Protein AF-A0AAT9GA03-F1 (afdb_monomer_lite)

Foldseek 3Di:
DPPPVVVVVVVVLVVVLCVCPPPNVVVVLVVLVVPDLDPVSLVVNLVSLLSVLVSCLVVVVLVVSVVSLVVNVVSVVPDDALVSLLSSLQSQLSSCVSVVNNVSSVVSNVVSVVSVVVD

pLDDT: mean 70.02, std 17.63, range [33.94, 97.44]

Radius of gyration: 15.15 Å; chains: 1; bounding box: 44×31×30 Å

Organism: NCBI:txid3113639

InterPro domains:
  IPR011990 Tetratricopeptide-like helical domain superfamily [G3DSA:1.25.40.10] (15-119)
  IPR011990 Tetratricopeptide-like helical domain superfamily [SSF48452] (40-115)

Structure (mmCIF, N/CA/C/O backbone):
data_AF-A0AAT9GA03-F1
#
_entry.id   AF-A0AAT9GA03-F1
#
loop_
_atom_site.group_PDB
_atom_site.id
_atom_site.type_symbol
_atom_site.label_atom_id
_atom_site.label_alt_id
_atom_site.label_comp_id
_atom_site.label_asym_id
_atom_site.label_entity_id
_atom_site.la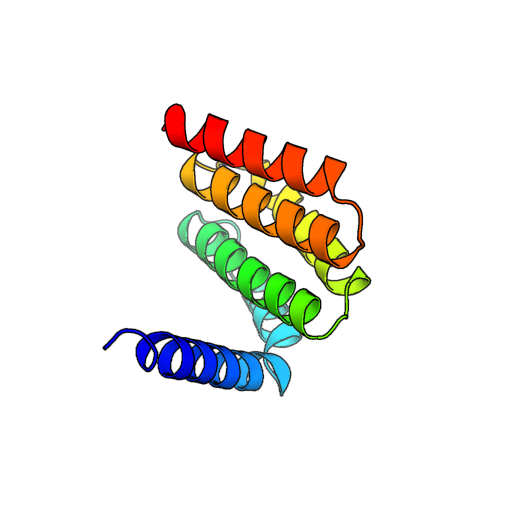bel_seq_id
_atom_site.pdbx_PDB_ins_code
_atom_site.Cartn_x
_atom_site.Cartn_y
_atom_site.Cartn_z
_atom_site.occupancy
_atom_site.B_iso_or_equiv
_atom_site.auth_seq_id
_atom_site.auth_comp_id
_atom_site.auth_asym_id
_atom_site.auth_atom_id
_atom_site.pdbx_PDB_model_num
ATOM 1 N N . MET A 1 1 ? -24.932 -19.525 -6.136 1.00 38.97 1 MET A N 1
ATOM 2 C CA . MET A 1 1 ? -23.659 -20.230 -6.418 1.00 38.97 1 MET A CA 1
ATOM 3 C C . MET A 1 1 ? -22.427 -19.298 -6.381 1.00 38.97 1 MET A C 1
ATOM 5 O O . MET A 1 1 ? -21.474 -19.545 -7.096 1.00 38.97 1 MET A O 1
ATOM 9 N N . TYR A 1 2 ? -22.371 -18.272 -5.511 1.00 35.75 2 TYR A N 1
ATOM 10 C CA . TYR A 1 2 ? -21.268 -17.278 -5.509 1.00 35.75 2 TYR A CA 1
ATOM 11 C C . TYR A 1 2 ? -20.325 -17.330 -4.290 1.00 35.75 2 TYR A C 1
ATOM 13 O O . TYR A 1 2 ? -19.409 -16.526 -4.195 1.00 35.75 2 TYR A O 1
ATOM 21 N N . LYS A 1 3 ? -20.505 -18.268 -3.350 1.00 34.31 3 LYS A N 1
ATOM 22 C CA . LYS A 1 3 ? -19.710 -18.294 -2.105 1.00 34.31 3 LYS A CA 1
ATOM 23 C C . LYS A 1 3 ? -18.352 -19.007 -2.209 1.00 34.31 3 LYS A C 1
ATOM 25 O O . LYS A 1 3 ? -17.526 -18.813 -1.330 1.00 34.31 3 LYS A O 1
ATOM 30 N N . ASN A 1 4 ? -18.104 -19.798 -3.258 1.00 34.22 4 ASN A N 1
ATOM 31 C CA . ASN A 1 4 ? -16.914 -20.665 -3.318 1.00 34.22 4 ASN A CA 1
ATOM 32 C C . ASN A 1 4 ? -15.683 -20.019 -3.982 1.00 34.22 4 ASN A C 1
ATOM 34 O O . ASN A 1 4 ? -14.563 -20.439 -3.717 1.00 34.22 4 ASN A O 1
ATOM 38 N N . ASN A 1 5 ? -15.865 -18.975 -4.800 1.00 33.94 5 ASN A N 1
ATOM 39 C CA . ASN A 1 5 ? -14.746 -18.327 -5.499 1.00 33.94 5 ASN A CA 1
ATOM 40 C C . ASN A 1 5 ? -13.930 -17.401 -4.584 1.00 33.94 5 ASN A C 1
ATOM 42 O O . ASN A 1 5 ? -12.724 -17.284 -4.779 1.00 33.94 5 ASN A O 1
ATOM 46 N N . ASN A 1 6 ? -14.552 -16.812 -3.553 1.00 40.25 6 ASN A N 1
ATOM 47 C CA . ASN A 1 6 ? -13.826 -16.021 -2.554 1.00 40.25 6 ASN A CA 1
ATOM 48 C C . ASN A 1 6 ? -12.872 -16.887 -1.727 1.00 40.25 6 ASN A C 1
ATOM 50 O O . ASN A 1 6 ? -11.742 -16.481 -1.509 1.00 40.25 6 ASN A O 1
ATOM 54 N N . LEU A 1 7 ? -13.274 -18.102 -1.339 1.00 37.28 7 LEU A N 1
ATOM 55 C CA . LEU A 1 7 ? -12.428 -18.979 -0.521 1.00 37.28 7 LEU A CA 1
ATOM 56 C C . LEU A 1 7 ? -11.208 -19.523 -1.274 1.00 37.28 7 LEU A C 1
ATOM 58 O O . LEU A 1 7 ? -10.169 -19.770 -0.666 1.00 37.28 7 LEU A O 1
ATOM 62 N N . ILE A 1 8 ? -11.336 -19.750 -2.584 1.00 40.59 8 ILE A N 1
ATOM 63 C CA . ILE A 1 8 ? -10.230 -20.218 -3.431 1.00 40.59 8 ILE A CA 1
ATOM 64 C C . ILE A 1 8 ? -9.239 -19.074 -3.664 1.00 40.59 8 ILE A C 1
ATOM 66 O O . ILE A 1 8 ? -8.032 -19.284 -3.580 1.00 40.59 8 ILE A O 1
ATOM 70 N N . PHE A 1 9 ? -9.745 -17.861 -3.894 1.00 38.88 9 PHE A N 1
ATOM 71 C CA . PHE A 1 9 ? -8.921 -16.667 -4.056 1.00 38.88 9 PHE A CA 1
ATOM 72 C C . PHE A 1 9 ? -8.216 -16.279 -2.749 1.00 38.88 9 PHE A C 1
ATOM 74 O O . PHE A 1 9 ? -7.013 -16.042 -2.753 1.00 38.88 9 PHE A O 1
ATOM 81 N N . GLU A 1 10 ? -8.919 -16.321 -1.614 1.00 37.72 10 GLU A N 1
ATOM 82 C CA . GLU A 1 10 ? -8.339 -16.098 -0.285 1.00 37.72 10 GLU A CA 1
ATOM 83 C C . GLU A 1 10 ? -7.302 -17.170 0.080 1.00 37.72 10 GLU A C 1
ATOM 85 O O . GLU A 1 10 ? -6.242 -16.823 0.585 1.00 37.72 10 GLU A O 1
ATOM 90 N N . ASN A 1 11 ? -7.526 -18.451 -0.245 1.00 39.28 11 ASN A N 1
ATOM 91 C CA . ASN A 1 11 ? -6.521 -19.503 -0.027 1.00 39.28 11 ASN A CA 1
ATOM 92 C C . ASN A 1 11 ? -5.299 -19.365 -0.938 1.00 39.28 11 ASN A C 1
ATOM 94 O O . ASN A 1 11 ? -4.182 -19.661 -0.514 1.00 39.28 11 ASN A O 1
ATOM 98 N N . TYR A 1 12 ? -5.488 -18.949 -2.190 1.00 42.22 12 TYR A N 1
ATOM 99 C CA . TYR A 1 12 ? -4.378 -18.707 -3.108 1.00 42.22 12 TYR A CA 1
ATOM 100 C C . TYR A 1 12 ? -3.530 -17.528 -2.624 1.00 42.22 12 TYR A C 1
ATOM 102 O O . TYR A 1 12 ? -2.309 -17.640 -2.536 1.00 42.22 12 TYR A O 1
ATOM 110 N N . ILE A 1 13 ? -4.189 -16.441 -2.211 1.00 45.00 13 ILE A N 1
ATOM 111 C CA . ILE A 1 13 ? -3.541 -15.274 -1.615 1.00 45.00 13 ILE A CA 1
ATOM 112 C C . ILE A 1 13 ? -2.848 -15.649 -0.307 1.00 45.00 13 ILE A C 1
ATOM 114 O O . ILE A 1 13 ? -1.685 -15.309 -0.165 1.00 45.00 13 ILE A O 1
ATOM 118 N N . SER A 1 14 ? -3.479 -16.392 0.609 1.00 44.12 14 SER A N 1
ATOM 119 C CA . SER A 1 14 ? -2.853 -16.829 1.868 1.00 44.12 14 SER A CA 1
ATOM 120 C C . SER A 1 14 ? -1.650 -17.752 1.660 1.00 44.12 14 SER A C 1
ATOM 122 O O . SER A 1 14 ? -0.665 -17.624 2.381 1.00 44.12 14 SER A O 1
ATOM 124 N N . ASN A 1 15 ? -1.682 -18.658 0.677 1.00 44.78 15 ASN A N 1
ATOM 125 C CA . ASN A 1 15 ? -0.538 -19.524 0.368 1.00 44.78 15 ASN A CA 1
ATOM 126 C C . ASN A 1 15 ? 0.613 -18.756 -0.297 1.00 44.78 15 ASN A C 1
ATOM 128 O O . ASN A 1 15 ? 1.773 -18.990 0.037 1.00 44.78 15 ASN A O 1
ATOM 132 N N . TYR A 1 16 ? 0.302 -17.810 -1.188 1.00 48.75 16 TYR A N 1
ATOM 133 C CA . TYR A 1 16 ? 1.290 -16.895 -1.763 1.00 48.75 16 TYR A CA 1
ATOM 134 C C . TYR A 1 16 ? 1.881 -15.960 -0.690 1.00 48.75 16 TYR A C 1
ATOM 136 O O . TYR A 1 16 ? 3.094 -15.778 -0.631 1.00 48.75 16 TYR A O 1
ATOM 144 N N . LEU A 1 17 ? 1.046 -15.466 0.234 1.00 46.09 17 LEU A N 1
ATOM 145 C CA . LEU A 1 17 ? 1.443 -14.709 1.426 1.00 46.09 17 LEU A CA 1
ATOM 146 C C . LEU A 1 17 ? 2.427 -15.497 2.285 1.00 46.09 17 LEU A C 1
ATOM 148 O O . LEU A 1 17 ? 3.469 -14.972 2.641 1.00 46.09 17 LEU A O 1
ATOM 152 N N . ASN A 1 18 ? 2.115 -16.754 2.609 1.00 47.91 18 ASN A N 1
ATOM 153 C CA . ASN A 1 18 ? 2.968 -17.590 3.456 1.00 47.91 18 ASN A CA 1
ATOM 154 C C . ASN A 1 18 ? 4.336 -17.862 2.809 1.00 47.91 18 ASN A C 1
ATOM 156 O O . ASN A 1 18 ? 5.343 -17.925 3.509 1.00 47.91 18 ASN A O 1
ATOM 160 N N . PHE A 1 19 ? 4.391 -17.970 1.477 1.00 49.34 19 PHE A N 1
ATOM 161 C CA . PHE A 1 19 ? 5.645 -18.095 0.732 1.00 49.34 19 PHE A CA 1
ATOM 162 C C . PHE A 1 19 ? 6.494 -16.811 0.790 1.00 49.34 19 PHE A C 1
ATOM 164 O O . PHE A 1 19 ? 7.711 -16.882 0.972 1.00 49.34 19 PHE A O 1
ATOM 171 N N . CYS A 1 20 ? 5.864 -15.636 0.695 1.00 48.47 20 CYS A N 1
ATOM 172 C CA . CYS A 1 20 ? 6.534 -14.343 0.857 1.00 48.47 20 CYS A CA 1
ATOM 173 C C . CYS A 1 20 ? 6.983 -14.090 2.315 1.00 48.47 20 CYS A C 1
ATOM 175 O O . CYS A 1 20 ? 8.118 -13.668 2.544 1.00 48.47 20 CYS A O 1
ATOM 177 N N . LEU A 1 21 ? 6.154 -14.464 3.295 1.00 51.41 21 LEU A N 1
ATOM 178 C CA . LEU A 1 21 ? 6.344 -14.197 4.725 1.00 51.41 21 LEU A CA 1
ATOM 179 C C . LEU A 1 21 ? 7.423 -15.050 5.413 1.00 51.41 21 LEU A C 1
ATOM 181 O O . LEU A 1 21 ? 8.037 -14.574 6.364 1.00 51.41 21 LEU A O 1
ATOM 185 N N . ASP A 1 22 ? 7.670 -16.291 4.977 1.00 48.66 22 ASP A N 1
ATOM 186 C CA . ASP A 1 22 ? 8.559 -17.203 5.724 1.00 48.66 22 ASP A CA 1
ATOM 187 C C . ASP A 1 22 ? 10.058 -16.949 5.447 1.00 48.66 22 ASP A C 1
ATOM 189 O O . ASP A 1 22 ? 10.897 -17.100 6.336 1.00 48.66 22 ASP A O 1
ATOM 193 N N . LYS A 1 23 ? 10.425 -16.516 4.225 1.00 46.22 23 LYS A N 1
ATOM 194 C CA . LYS A 1 23 ? 11.823 -16.196 3.828 1.00 46.22 23 LYS A CA 1
ATOM 195 C C . LYS A 1 23 ? 11.967 -15.125 2.730 1.00 46.22 23 LYS A C 1
ATOM 197 O O . LYS A 1 23 ? 13.093 -14.806 2.343 1.00 46.22 23 LYS A O 1
ATOM 202 N N . GLY A 1 24 ? 10.858 -14.610 2.192 1.00 52.53 24 GLY A N 1
ATOM 203 C CA . GLY A 1 24 ? 10.803 -13.924 0.902 1.00 52.53 24 GLY A CA 1
ATOM 204 C C . GLY A 1 24 ? 10.892 -12.404 0.971 1.00 52.53 24 GLY A C 1
ATOM 205 O O . GLY A 1 24 ? 11.660 -11.844 0.214 1.00 52.53 24 GLY A O 1
ATOM 206 N N . ASP A 1 25 ? 10.189 -11.715 1.867 1.00 57.25 25 ASP A N 1
ATOM 207 C CA . ASP A 1 25 ? 10.002 -10.251 1.767 1.00 57.25 25 ASP A CA 1
ATOM 208 C C . ASP A 1 25 ? 11.314 -9.453 1.708 1.00 57.25 25 ASP A C 1
ATOM 210 O O . ASP A 1 25 ? 11.542 -8.657 0.794 1.00 57.25 25 ASP A O 1
ATOM 214 N N . HIS A 1 26 ? 12.234 -9.727 2.634 1.00 54.69 26 HIS A N 1
ATOM 215 C CA . HIS A 1 26 ? 13.527 -9.047 2.678 1.00 54.69 26 HIS A CA 1
ATOM 216 C C . HIS A 1 26 ? 14.460 -9.465 1.536 1.00 54.69 26 HIS A C 1
ATOM 218 O O . HIS A 1 26 ? 15.230 -8.638 1.053 1.00 54.69 26 HIS A O 1
ATOM 224 N N . LEU A 1 27 ? 14.419 -10.733 1.113 1.00 53.56 27 LEU A N 1
ATOM 225 C CA . LEU A 1 27 ? 15.257 -11.241 0.026 1.00 53.56 27 LEU A CA 1
ATOM 226 C C . LEU A 1 27 ? 14.734 -10.760 -1.331 1.00 53.56 27 LEU A C 1
ATOM 228 O O . LEU A 1 27 ? 15.522 -10.326 -2.157 1.00 53.56 27 LEU A O 1
ATOM 232 N N . THR A 1 28 ? 13.418 -10.766 -1.526 1.00 57.56 28 THR A N 1
ATOM 233 C CA . THR A 1 28 ? 12.706 -10.265 -2.701 1.00 57.56 28 THR A CA 1
ATOM 234 C C . THR A 1 28 ? 12.973 -8.778 -2.876 1.00 57.56 28 THR A C 1
ATOM 236 O O . THR A 1 28 ? 13.419 -8.390 -3.947 1.00 57.56 28 THR A O 1
ATOM 239 N N . LEU A 1 29 ? 12.816 -7.945 -1.838 1.00 63.16 29 LEU A N 1
ATOM 240 C CA . LEU A 1 29 ? 13.144 -6.513 -1.932 1.00 63.16 29 LEU A CA 1
ATOM 241 C C . LEU A 1 29 ? 14.632 -6.283 -2.239 1.00 63.16 29 LEU A C 1
ATOM 243 O O . LEU A 1 29 ? 14.967 -5.484 -3.108 1.00 63.16 29 LEU A O 1
ATOM 247 N N . LYS A 1 30 ? 15.526 -7.047 -1.603 1.00 63.53 30 LYS A N 1
ATOM 248 C CA . LYS A 1 30 ? 16.975 -6.940 -1.815 1.00 63.53 30 LYS A CA 1
ATOM 249 C C . LYS A 1 30 ? 17.416 -7.425 -3.201 1.00 63.53 30 LYS A C 1
ATOM 251 O O . LYS A 1 30 ? 18.339 -6.859 -3.767 1.00 63.53 30 LYS A O 1
ATOM 256 N N . VAL A 1 31 ? 16.755 -8.440 -3.762 1.00 57.06 31 VAL A N 1
ATOM 257 C CA . VAL A 1 31 ? 16.950 -8.890 -5.150 1.00 57.06 31 VAL A CA 1
ATOM 258 C C . VAL A 1 31 ? 16.405 -7.841 -6.118 1.00 57.06 31 VAL A C 1
ATOM 260 O O . VAL A 1 31 ? 17.082 -7.502 -7.083 1.00 57.06 31 VAL A O 1
ATOM 263 N N . LEU A 1 3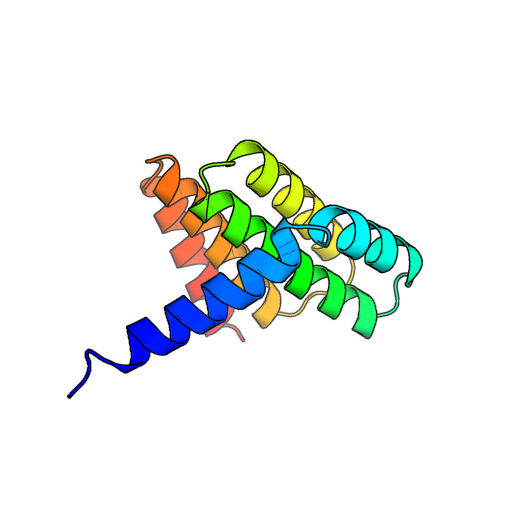2 ? 15.239 -7.256 -5.840 1.00 58.22 32 LEU A N 1
ATOM 264 C CA . LEU A 1 32 ? 14.676 -6.169 -6.645 1.00 58.22 32 LEU A CA 1
ATOM 265 C C . LEU A 1 32 ? 15.583 -4.928 -6.663 1.00 58.22 32 LEU A C 1
ATOM 267 O O . LEU A 1 32 ? 15.693 -4.282 -7.698 1.00 58.22 32 LEU A O 1
ATOM 271 N N . ASP A 1 33 ? 16.284 -4.626 -5.567 1.00 64.94 33 ASP A N 1
ATOM 272 C CA . ASP A 1 33 ? 17.300 -3.563 -5.523 1.00 64.94 33 ASP A CA 1
ATOM 273 C C . ASP A 1 33 ? 18.550 -3.881 -6.364 1.00 64.94 33 ASP A C 1
ATOM 275 O O . ASP A 1 33 ? 19.265 -2.966 -6.766 1.00 64.94 33 ASP A O 1
ATOM 279 N N . THR A 1 34 ? 18.820 -5.158 -6.664 1.00 61.91 34 THR A N 1
ATOM 280 C CA . THR A 1 34 ? 19.965 -5.567 -7.501 1.00 61.91 34 THR A CA 1
ATOM 281 C C . THR A 1 34 ? 19.664 -5.626 -8.999 1.00 61.91 34 THR A C 1
ATOM 283 O O . THR A 1 34 ? 20.600 -5.730 -9.788 1.00 61.91 34 THR A O 1
ATOM 286 N N . LEU A 1 35 ? 18.389 -5.564 -9.404 1.00 54.31 35 LEU A N 1
ATOM 287 C CA . LEU A 1 35 ? 17.963 -5.751 -10.800 1.00 54.31 35 LEU A CA 1
ATOM 288 C C . LEU A 1 35 ? 18.081 -4.485 -11.675 1.00 54.31 35 LEU A C 1
ATOM 290 O O . LEU A 1 35 ? 17.858 -4.562 -12.878 1.00 54.31 35 LEU A O 1
ATOM 294 N N . GLY A 1 36 ? 18.514 -3.353 -11.111 1.00 56.94 36 GLY A N 1
ATOM 295 C CA . GLY A 1 36 ? 18.690 -2.094 -11.845 1.00 56.94 36 GLY A CA 1
ATOM 296 C C . GLY A 1 36 ? 17.376 -1.348 -12.112 1.00 56.94 36 GLY A C 1
ATOM 297 O O . GLY A 1 36 ? 16.317 -1.737 -11.624 1.00 56.94 36 GLY A O 1
ATOM 298 N N . ASP A 1 37 ? 17.459 -0.258 -12.881 1.00 62.91 37 ASP A N 1
ATOM 299 C CA . ASP A 1 37 ? 16.356 0.695 -13.100 1.00 62.91 37 ASP A CA 1
ATOM 300 C C . ASP A 1 37 ? 15.665 0.540 -14.475 1.00 62.91 37 ASP A C 1
ATOM 302 O O . ASP A 1 37 ? 15.028 1.481 -14.958 1.00 62.91 37 ASP A O 1
ATOM 306 N N . ASP A 1 38 ? 15.780 -0.617 -15.144 1.00 62.88 38 ASP A N 1
ATOM 307 C CA . ASP A 1 38 ? 15.041 -0.825 -16.400 1.00 62.88 38 ASP A CA 1
ATOM 308 C C . ASP A 1 38 ? 13.529 -0.932 -16.137 1.00 62.88 38 ASP A C 1
ATOM 310 O O . ASP A 1 38 ? 13.076 -1.433 -15.104 1.00 62.88 38 ASP A O 1
ATOM 314 N N . TYR A 1 39 ? 12.734 -0.477 -17.110 1.00 60.47 39 TYR A N 1
ATOM 315 C CA . TYR A 1 39 ? 11.277 -0.338 -17.002 1.00 60.47 39 TYR A CA 1
ATOM 316 C C . TYR A 1 39 ? 10.567 -1.624 -16.536 1.00 60.47 39 TYR A C 1
ATOM 318 O O . TYR A 1 39 ? 9.758 -1.584 -15.607 1.00 60.47 39 TYR A O 1
ATOM 326 N N . ASP A 1 40 ? 10.930 -2.776 -17.105 1.00 62.31 40 ASP A N 1
ATOM 327 C CA . ASP A 1 40 ? 10.330 -4.073 -16.758 1.00 62.31 40 ASP A CA 1
ATOM 328 C C . ASP A 1 40 ? 10.623 -4.487 -15.299 1.00 62.31 40 ASP A C 1
ATOM 330 O O . ASP A 1 40 ? 9.796 -5.128 -14.632 1.00 62.31 40 ASP A O 1
ATOM 334 N N . TYR A 1 41 ? 11.777 -4.077 -14.759 1.00 67.12 41 TYR A N 1
ATOM 335 C CA . TYR A 1 41 ? 12.148 -4.338 -13.368 1.00 67.12 41 TYR A CA 1
ATOM 336 C C . TYR A 1 41 ? 11.461 -3.378 -12.401 1.00 67.12 41 TYR A C 1
ATOM 338 O O . TYR A 1 41 ? 11.023 -3.817 -11.337 1.00 67.12 41 TYR A O 1
ATOM 346 N N . ILE A 1 42 ? 11.285 -2.106 -12.774 1.00 67.31 42 ILE A N 1
ATOM 347 C CA . ILE A 1 42 ? 10.528 -1.130 -11.976 1.00 67.31 42 ILE A CA 1
ATOM 348 C C . ILE A 1 42 ? 9.079 -1.599 -11.797 1.00 67.31 42 ILE A C 1
ATOM 350 O O . ILE A 1 42 ? 8.568 -1.597 -10.674 1.00 67.31 42 ILE A O 1
ATOM 354 N N . TYR A 1 43 ? 8.441 -2.080 -12.867 1.00 69.44 43 TYR A N 1
ATOM 355 C CA . TYR A 1 43 ? 7.075 -2.606 -12.808 1.00 69.44 43 TYR A CA 1
ATOM 356 C C . TYR A 1 43 ? 6.967 -3.851 -11.910 1.00 69.44 43 TYR A C 1
ATOM 358 O O . TYR A 1 43 ? 6.078 -3.963 -11.059 1.00 69.44 43 TYR A O 1
ATOM 366 N N . SER A 1 44 ? 7.923 -4.773 -12.032 1.00 70.38 44 SER A N 1
ATOM 367 C CA . SER A 1 44 ? 7.996 -5.966 -11.178 1.00 70.38 44 SER A CA 1
ATOM 368 C C . SER A 1 44 ? 8.224 -5.602 -9.706 1.00 70.38 44 SER A C 1
ATOM 370 O O . SER A 1 44 ? 7.570 -6.145 -8.813 1.00 70.38 44 SER A O 1
ATOM 372 N N . LYS A 1 45 ? 9.100 -4.625 -9.438 1.00 72.38 45 LYS A N 1
ATOM 373 C CA . LYS A 1 45 ? 9.372 -4.100 -8.095 1.00 72.38 45 LYS A CA 1
ATOM 374 C C . LYS A 1 45 ? 8.138 -3.459 -7.479 1.00 72.38 45 LYS A C 1
ATOM 376 O O . LYS A 1 45 ? 7.858 -3.692 -6.301 1.00 72.38 45 LYS A O 1
ATOM 381 N N . PHE A 1 46 ? 7.378 -2.714 -8.275 1.00 74.00 46 PHE A N 1
ATOM 382 C CA . PHE A 1 46 ? 6.127 -2.097 -7.858 1.00 74.00 46 PHE A CA 1
ATOM 383 C C . PHE A 1 46 ? 5.083 -3.151 -7.455 1.00 74.00 46 PHE A C 1
ATOM 385 O O . PHE A 1 46 ? 4.581 -3.115 -6.331 1.00 74.00 46 PHE A O 1
ATOM 392 N N . ASN A 1 47 ? 4.828 -4.149 -8.307 1.00 72.44 47 ASN A N 1
ATOM 393 C CA . ASN A 1 47 ? 3.853 -5.210 -8.027 1.00 72.44 47 ASN A CA 1
ATOM 394 C C . ASN A 1 47 ? 4.235 -6.097 -6.833 1.00 72.44 47 ASN A C 1
ATOM 396 O O . ASN A 1 47 ? 3.373 -6.507 -6.053 1.00 72.44 47 ASN A O 1
ATOM 400 N N . CYS A 1 48 ? 5.519 -6.398 -6.651 1.00 74.06 48 CYS A N 1
ATOM 401 C CA . CYS A 1 48 ? 5.973 -7.133 -5.473 1.00 74.06 48 CYS A CA 1
ATOM 402 C C . CYS A 1 48 ? 5.789 -6.304 -4.197 1.00 74.06 48 CYS A C 1
ATOM 404 O O . CYS A 1 48 ? 5.172 -6.778 -3.243 1.00 74.06 48 CYS A O 1
ATOM 406 N N . SER A 1 49 ? 6.246 -5.049 -4.200 1.00 76.69 49 SER A N 1
ATOM 407 C CA . SER A 1 49 ? 6.125 -4.145 -3.046 1.00 76.69 49 SER A CA 1
ATOM 408 C C . SER A 1 49 ? 4.665 -3.931 -2.642 1.00 76.69 49 SER A C 1
ATOM 410 O O . SER A 1 49 ? 4.341 -3.935 -1.457 1.00 76.69 49 SER A O 1
ATOM 412 N N . LEU A 1 50 ? 3.766 -3.849 -3.625 1.00 77.69 50 LEU A N 1
ATOM 413 C CA . LEU A 1 50 ? 2.320 -3.794 -3.434 1.00 77.69 50 LEU A CA 1
ATOM 414 C C . LEU A 1 50 ? 1.789 -4.979 -2.615 1.00 77.69 50 LEU A C 1
ATOM 416 O O . LEU A 1 50 ? 1.082 -4.792 -1.623 1.00 77.69 50 LEU A O 1
ATOM 420 N N . ASN A 1 51 ? 2.112 -6.202 -3.040 1.00 75.50 51 ASN A N 1
ATOM 421 C CA . ASN A 1 51 ? 1.633 -7.418 -2.384 1.00 75.50 51 ASN A CA 1
ATOM 422 C C . ASN A 1 51 ? 2.189 -7.544 -0.960 1.00 75.50 51 ASN A C 1
ATOM 424 O O . ASN A 1 51 ? 1.453 -7.916 -0.043 1.00 75.50 51 ASN A O 1
ATOM 428 N N . ILE A 1 52 ? 3.453 -7.165 -0.754 1.00 78.19 52 ILE A N 1
ATOM 429 C CA . ILE A 1 52 ? 4.085 -7.143 0.571 1.00 78.19 52 ILE A CA 1
ATOM 430 C C . ILE A 1 52 ? 3.391 -6.100 1.465 1.00 78.19 52 ILE A C 1
ATOM 432 O O . ILE A 1 52 ? 2.964 -6.423 2.573 1.00 78.19 52 ILE A O 1
ATOM 436 N N . ALA A 1 53 ? 3.165 -4.875 0.980 1.00 81.88 53 ALA A N 1
ATOM 437 C CA . ALA A 1 53 ? 2.458 -3.843 1.741 1.00 81.88 53 ALA A CA 1
ATOM 438 C C . ALA A 1 53 ? 1.048 -4.300 2.154 1.00 81.88 53 ALA A C 1
ATOM 440 O O . ALA A 1 53 ? 0.684 -4.200 3.325 1.00 81.88 53 ALA A O 1
ATOM 441 N N . LEU A 1 54 ? 0.267 -4.871 1.228 1.00 77.44 54 LEU A N 1
ATOM 442 C CA . LEU A 1 54 ? -1.071 -5.400 1.524 1.00 77.44 54 LEU A CA 1
ATOM 443 C C . LEU A 1 54 ? -1.031 -6.545 2.541 1.00 77.44 54 LEU A C 1
ATOM 445 O O . LEU A 1 54 ? -1.902 -6.624 3.407 1.00 77.44 54 LEU A O 1
ATOM 449 N N . THR A 1 55 ? -0.016 -7.402 2.467 1.00 79.06 55 THR A N 1
ATOM 450 C CA . THR A 1 55 ? 0.220 -8.471 3.441 1.00 79.06 55 THR A CA 1
ATOM 451 C C . THR A 1 55 ? 0.420 -7.897 4.838 1.00 79.06 55 THR A C 1
ATOM 453 O O . THR A 1 55 ? -0.290 -8.275 5.769 1.00 79.06 55 THR A O 1
ATOM 456 N N . HIS A 1 56 ? 1.318 -6.922 4.986 1.00 79.38 56 HIS A N 1
ATOM 457 C CA . HIS A 1 56 ? 1.545 -6.253 6.265 1.00 79.38 56 HIS A CA 1
ATOM 458 C C . HIS A 1 56 ? 0.285 -5.546 6.778 1.00 79.38 56 HIS A C 1
ATOM 460 O O . HIS A 1 56 ? 0.009 -5.598 7.973 1.00 79.38 56 HIS A O 1
ATOM 466 N N . VAL A 1 57 ? -0.523 -4.965 5.888 1.00 77.19 57 VAL A N 1
ATOM 467 C CA . VAL A 1 57 ? -1.837 -4.392 6.222 1.00 77.19 57 VAL A CA 1
ATOM 468 C C . VAL A 1 57 ? -2.777 -5.450 6.809 1.00 77.19 57 VAL A C 1
ATOM 470 O O . VAL A 1 57 ? -3.380 -5.207 7.851 1.00 77.19 57 VAL A O 1
ATOM 473 N N . TYR A 1 58 ? -2.879 -6.634 6.195 1.00 76.69 58 TYR A N 1
ATOM 474 C CA . TYR A 1 58 ? -3.710 -7.730 6.712 1.00 76.69 58 TYR A CA 1
ATOM 475 C C . TYR A 1 58 ? -3.193 -8.316 8.029 1.00 76.69 58 TYR A C 1
ATOM 477 O O . TYR A 1 58 ? -3.991 -8.729 8.866 1.00 76.69 58 TYR A O 1
ATOM 485 N N . LEU A 1 59 ? -1.876 -8.314 8.235 1.00 79.25 59 LEU A N 1
ATOM 486 C CA . LEU A 1 59 ? -1.243 -8.752 9.480 1.00 79.25 59 LEU A CA 1
ATOM 487 C C . LEU A 1 59 ? -1.289 -7.694 10.597 1.00 79.25 59 LEU A C 1
ATOM 489 O O . LEU A 1 59 ? -0.853 -7.971 11.710 1.00 79.25 59 LEU A O 1
ATOM 493 N N . GLY A 1 60 ? -1.786 -6.482 10.324 1.00 78.38 60 GLY A N 1
ATOM 494 C CA . GLY A 1 60 ? -1.797 -5.372 11.285 1.00 78.38 60 GLY A CA 1
ATOM 495 C C . GLY A 1 60 ? -0.442 -4.673 11.465 1.00 78.38 60 GLY A C 1
ATOM 496 O O . GLY A 1 60 ? -0.309 -3.785 12.306 1.00 78.38 60 GLY A O 1
ATOM 497 N N . ASN A 1 61 ? 0.557 -5.005 10.645 1.00 84.00 61 ASN A N 1
ATOM 498 C CA . ASN A 1 61 ? 1.891 -4.399 10.624 1.00 84.00 61 ASN A CA 1
ATOM 499 C C . ASN A 1 61 ? 1.881 -3.060 9.866 1.00 84.00 61 ASN A C 1
ATOM 501 O O . ASN A 1 61 ? 2.586 -2.869 8.874 1.00 84.00 61 ASN A O 1
ATOM 505 N N . ILE A 1 62 ? 1.053 -2.124 10.329 1.00 84.38 62 ILE A N 1
ATOM 506 C CA . ILE A 1 62 ? 0.717 -0.896 9.597 1.00 84.38 62 ILE A CA 1
ATOM 507 C C . ILE A 1 62 ? 1.943 -0.023 9.304 1.00 84.38 62 ILE A C 1
ATOM 509 O O . ILE A 1 62 ? 2.086 0.453 8.183 1.00 84.38 62 ILE A O 1
ATOM 513 N N . LYS A 1 63 ? 2.862 0.131 10.266 1.00 87.81 63 LYS A N 1
ATOM 514 C CA . LYS A 1 63 ? 4.073 0.950 10.088 1.00 87.81 63 LYS A CA 1
ATOM 515 C C . LYS A 1 63 ? 4.951 0.447 8.935 1.00 87.81 63 LYS A C 1
ATOM 517 O O . LYS A 1 63 ? 5.394 1.235 8.109 1.00 87.81 63 LYS A O 1
ATOM 522 N N . THR A 1 64 ? 5.165 -0.865 8.851 1.00 84.50 64 THR A N 1
ATOM 523 C CA . THR A 1 64 ? 5.951 -1.477 7.769 1.00 84.50 64 THR A CA 1
ATOM 524 C C . THR A 1 64 ? 5.264 -1.298 6.419 1.00 84.50 64 THR A C 1
ATOM 526 O O . THR A 1 64 ? 5.919 -0.988 5.429 1.00 84.50 64 THR A O 1
ATOM 529 N N . ALA A 1 65 ? 3.936 -1.436 6.372 1.00 84.69 65 ALA A N 1
ATOM 530 C CA . ALA A 1 65 ? 3.184 -1.185 5.148 1.00 84.69 65 ALA A CA 1
ATOM 531 C C . ALA A 1 65 ? 3.314 0.274 4.672 1.00 84.69 65 ALA A C 1
ATOM 533 O O . ALA A 1 65 ? 3.473 0.514 3.477 1.00 84.69 65 ALA A O 1
ATOM 534 N N . GLU A 1 66 ? 3.284 1.242 5.592 1.00 87.81 66 GLU A N 1
ATOM 535 C CA . GLU A 1 66 ? 3.504 2.658 5.275 1.00 87.81 66 GLU A CA 1
ATOM 536 C C . GLU A 1 66 ? 4.923 2.921 4.753 1.00 87.81 66 GLU A C 1
ATOM 538 O O . GLU A 1 66 ? 5.084 3.636 3.766 1.00 87.81 66 GLU A O 1
ATOM 543 N N . GLU A 1 67 ? 5.949 2.328 5.371 1.00 87.81 67 GLU A N 1
ATOM 544 C CA . GLU A 1 67 ? 7.343 2.436 4.919 1.00 87.81 67 GLU A CA 1
ATOM 545 C C . GLU A 1 67 ? 7.506 1.923 3.481 1.00 87.81 67 GLU A C 1
ATOM 547 O O . GLU A 1 67 ? 8.057 2.628 2.637 1.00 87.81 67 GLU A O 1
ATOM 552 N N . ILE A 1 68 ? 6.951 0.746 3.172 1.00 83.75 68 ILE A N 1
ATOM 553 C CA . ILE A 1 68 ? 7.011 0.161 1.825 1.00 83.75 68 ILE A CA 1
ATOM 554 C C . ILE A 1 68 ? 6.312 1.061 0.803 1.00 83.75 68 ILE A C 1
ATOM 556 O O . ILE A 1 68 ? 6.858 1.305 -0.270 1.00 83.75 68 ILE A O 1
ATOM 560 N N . ILE A 1 69 ? 5.132 1.597 1.126 1.00 84.75 69 ILE A N 1
ATOM 561 C CA . ILE A 1 69 ? 4.408 2.496 0.216 1.00 84.75 69 ILE A CA 1
ATOM 562 C C . ILE A 1 69 ? 5.174 3.792 -0.026 1.00 84.75 69 ILE A C 1
ATOM 564 O O . ILE A 1 69 ? 5.222 4.256 -1.162 1.00 84.75 69 ILE A O 1
ATOM 568 N N . ASN A 1 70 ? 5.806 4.361 1.000 1.00 85.25 70 ASN A N 1
ATOM 569 C CA . ASN A 1 70 ? 6.633 5.554 0.833 1.00 85.25 70 ASN A CA 1
ATOM 570 C C . ASN A 1 70 ? 7.827 5.289 -0.099 1.00 85.25 70 ASN A C 1
ATOM 572 O O . ASN A 1 70 ? 8.192 6.160 -0.887 1.00 85.25 70 ASN A O 1
ATOM 576 N N . GLU A 1 71 ? 8.428 4.095 -0.047 1.00 80.19 71 GLU A N 1
ATOM 577 C CA . GLU A 1 71 ? 9.459 3.697 -1.014 1.00 80.19 71 GLU A CA 1
ATOM 578 C C . GLU A 1 71 ? 8.876 3.486 -2.417 1.00 80.19 71 GLU A C 1
ATOM 580 O O . GLU A 1 71 ? 9.453 3.967 -3.393 1.00 80.19 71 GLU A O 1
ATOM 585 N N . MET A 1 72 ? 7.700 2.856 -2.536 1.00 79.06 72 MET A N 1
ATOM 586 C CA . MET A 1 72 ? 6.998 2.718 -3.817 1.00 79.06 72 MET A CA 1
ATOM 587 C C . MET A 1 72 ? 6.740 4.086 -4.458 1.00 79.06 72 MET A C 1
ATOM 589 O O . MET A 1 72 ? 7.015 4.261 -5.639 1.00 79.06 72 MET A O 1
ATOM 593 N N . GLU A 1 73 ? 6.295 5.083 -3.688 1.00 77.81 73 GLU A N 1
ATOM 594 C CA . GLU A 1 73 ? 6.062 6.458 -4.154 1.00 77.81 73 GLU A CA 1
ATOM 595 C C . GLU A 1 73 ? 7.323 7.149 -4.694 1.00 77.81 73 GLU A C 1
ATOM 597 O O . GLU A 1 73 ? 7.233 7.998 -5.582 1.00 77.81 73 GLU A O 1
ATOM 602 N N . LYS A 1 74 ? 8.517 6.785 -4.216 1.00 77.19 74 LYS A N 1
ATOM 603 C CA . LYS A 1 74 ? 9.769 7.318 -4.774 1.00 77.19 74 LYS A CA 1
ATOM 604 C C . LYS A 1 74 ? 10.049 6.758 -6.167 1.00 77.19 74 LYS A C 1
ATOM 606 O O . LYS A 1 74 ? 10.563 7.499 -7.005 1.00 77.19 74 LYS A O 1
ATOM 611 N N . LEU A 1 75 ? 9.656 5.509 -6.433 1.00 67.00 75 LEU A N 1
ATOM 612 C CA . LEU A 1 75 ? 9.776 4.875 -7.752 1.00 67.00 75 LEU A CA 1
ATOM 613 C C . LEU A 1 75 ? 8.864 5.554 -8.796 1.00 67.00 75 LEU A C 1
ATOM 615 O O . LEU A 1 75 ? 9.228 5.632 -9.968 1.00 67.00 75 LEU A O 1
ATOM 619 N N . PHE A 1 76 ? 7.741 6.162 -8.373 1.00 65.75 76 PHE A N 1
ATOM 620 C CA . PHE A 1 76 ? 6.835 6.920 -9.259 1.00 65.75 76 PHE A CA 1
ATOM 621 C C . PHE A 1 76 ? 7.466 8.131 -9.939 1.00 65.75 76 PHE A C 1
ATOM 623 O O . PHE A 1 76 ? 6.960 8.585 -10.966 1.00 65.75 76 PHE A O 1
ATOM 630 N N . LYS A 1 77 ? 8.571 8.672 -9.417 1.00 59.84 77 LYS A N 1
ATOM 631 C CA . LYS A 1 77 ? 9.207 9.845 -10.031 1.00 59.84 77 LYS A CA 1
ATOM 632 C C . LYS A 1 77 ? 9.765 9.564 -11.431 1.00 59.84 77 LYS A C 1
ATOM 634 O O . LYS A 1 77 ? 10.130 10.524 -12.111 1.00 59.84 77 LYS A O 1
ATOM 639 N N . HIS A 1 78 ? 9.867 8.306 -11.872 1.00 54.25 78 HIS A N 1
ATOM 640 C CA . HIS A 1 78 ? 10.635 7.919 -13.062 1.00 54.25 78 HIS A CA 1
ATOM 641 C C . HIS A 1 78 ? 9.862 7.106 -14.116 1.00 54.25 78 HIS A C 1
ATOM 643 O O . HIS A 1 78 ? 10.425 6.185 -14.687 1.00 54.25 78 HIS A O 1
ATOM 649 N N . ARG A 1 79 ? 8.658 7.561 -14.506 1.00 58.25 79 ARG A N 1
ATOM 650 C CA . ARG A 1 79 ? 7.805 7.033 -15.610 1.00 58.25 79 ARG A CA 1
ATOM 651 C C . ARG A 1 79 ? 6.799 5.987 -15.142 1.00 58.25 79 ARG A C 1
ATOM 653 O O . ARG A 1 79 ? 7.021 4.791 -15.281 1.00 58.25 79 ARG A O 1
ATOM 660 N N . ILE A 1 80 ? 5.668 6.462 -14.638 1.00 59.88 80 ILE A N 1
ATOM 661 C CA . ILE A 1 80 ? 4.554 5.591 -14.288 1.00 59.88 80 ILE A CA 1
ATOM 662 C C . ILE A 1 80 ? 3.276 6.040 -15.014 1.00 59.88 80 ILE A C 1
ATOM 664 O O . ILE A 1 80 ? 3.009 7.239 -15.120 1.00 59.88 80 ILE A O 1
ATOM 668 N N . GLU A 1 81 ? 2.536 5.071 -15.559 1.00 64.62 81 GLU A N 1
ATOM 669 C CA . GLU A 1 81 ? 1.306 5.258 -16.336 1.00 64.62 81 GLU A CA 1
ATOM 670 C C . GLU A 1 81 ? 0.065 5.331 -15.426 1.00 64.62 81 GLU A C 1
ATOM 672 O O . GLU A 1 81 ? 0.115 5.017 -14.235 1.00 64.62 81 GLU A O 1
ATOM 677 N N . GLY A 1 82 ? -1.082 5.753 -15.973 1.00 64.62 82 GLY A N 1
ATOM 678 C CA . GLY A 1 82 ? -2.322 5.938 -15.201 1.00 64.62 82 GLY A CA 1
ATOM 679 C C . GLY A 1 82 ? -2.758 4.693 -14.411 1.00 64.62 82 GLY A C 1
ATOM 680 O O . GLY A 1 82 ? -3.171 4.807 -13.256 1.00 64.62 82 GLY A O 1
ATOM 681 N N . GLY A 1 83 ? -2.588 3.494 -14.979 1.00 67.44 83 GLY A N 1
ATOM 682 C CA . GLY A 1 83 ? -2.976 2.235 -14.329 1.00 67.44 83 GLY A CA 1
ATOM 683 C C . GLY A 1 83 ? -2.236 1.950 -13.016 1.00 67.44 83 GLY A C 1
ATOM 684 O O . GLY A 1 83 ? -2.828 1.469 -12.051 1.00 67.44 83 GLY A O 1
ATOM 685 N N . ASP A 1 84 ? -0.966 2.320 -12.930 1.00 72.69 84 ASP A N 1
ATOM 686 C CA . ASP A 1 84 ? -0.142 2.094 -11.741 1.00 72.69 84 ASP A CA 1
ATOM 687 C C . ASP A 1 84 ? -0.450 3.114 -10.630 1.00 72.69 84 ASP A C 1
ATOM 689 O O . ASP A 1 84 ? -0.453 2.785 -9.439 1.00 72.69 84 ASP A O 1
ATOM 693 N N . ILE A 1 85 ? -0.786 4.354 -11.011 1.00 78.62 85 ILE A N 1
ATOM 694 C CA . ILE A 1 85 ? -1.234 5.399 -10.077 1.00 78.62 85 ILE A CA 1
ATOM 695 C C . ILE A 1 85 ? -2.546 4.973 -9.400 1.00 78.62 85 ILE A C 1
ATOM 697 O O . ILE A 1 85 ? -2.707 5.151 -8.189 1.00 78.62 85 ILE A O 1
ATOM 701 N N . PHE A 1 86 ? -3.466 4.362 -10.155 1.00 82.88 86 PHE A N 1
ATOM 702 C CA . PHE A 1 86 ? -4.702 3.804 -9.603 1.00 82.88 86 PHE A CA 1
ATOM 703 C C . PHE A 1 86 ? -4.422 2.771 -8.501 1.00 82.88 86 PHE A C 1
ATOM 705 O O . PHE A 1 86 ? -5.000 2.846 -7.412 1.00 82.88 86 PHE A O 1
ATOM 712 N N . ILE A 1 87 ? -3.508 1.831 -8.762 1.00 77.88 87 ILE A N 1
ATOM 713 C CA . ILE A 1 87 ? -3.156 0.764 -7.819 1.00 77.88 87 ILE A CA 1
ATOM 714 C C . ILE A 1 87 ? -2.580 1.349 -6.526 1.00 77.88 87 ILE A C 1
ATOM 716 O O . ILE A 1 87 ? -2.985 0.940 -5.437 1.00 77.88 87 ILE A O 1
ATO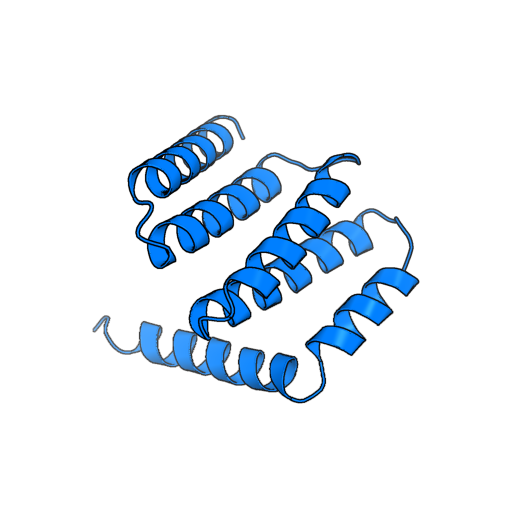M 720 N N . LEU A 1 88 ? -1.694 2.344 -6.617 1.00 82.19 88 LEU A N 1
ATOM 721 C CA . LEU A 1 88 ? -1.149 3.026 -5.441 1.00 82.19 88 LEU A CA 1
ATOM 722 C C . LEU A 1 88 ? -2.259 3.649 -4.580 1.00 82.19 88 LEU A C 1
ATOM 724 O O . LEU A 1 88 ? -2.298 3.449 -3.363 1.00 82.19 88 LEU A O 1
ATOM 728 N N . TYR A 1 89 ? -3.180 4.387 -5.201 1.00 88.25 89 TYR A N 1
ATOM 729 C CA . TYR A 1 89 ? -4.285 5.020 -4.483 1.00 88.25 89 TYR A CA 1
ATOM 730 C C . TYR A 1 89 ? -5.201 4.006 -3.799 1.00 88.25 89 TYR A C 1
ATOM 732 O O . TYR A 1 89 ? -5.590 4.219 -2.648 1.00 88.25 89 TYR A O 1
ATOM 740 N N . HIS A 1 90 ? -5.468 2.869 -4.440 1.00 84.62 90 HIS A N 1
ATOM 741 C CA . HIS A 1 90 ? -6.220 1.780 -3.823 1.00 84.62 90 HIS A CA 1
ATOM 742 C C . HIS A 1 90 ? -5.558 1.272 -2.527 1.00 84.62 90 HIS A C 1
ATOM 744 O O . HIS A 1 90 ? -6.235 1.067 -1.517 1.00 84.62 90 HIS A O 1
ATOM 750 N N . VAL A 1 91 ? -4.233 1.122 -2.502 1.00 80.69 9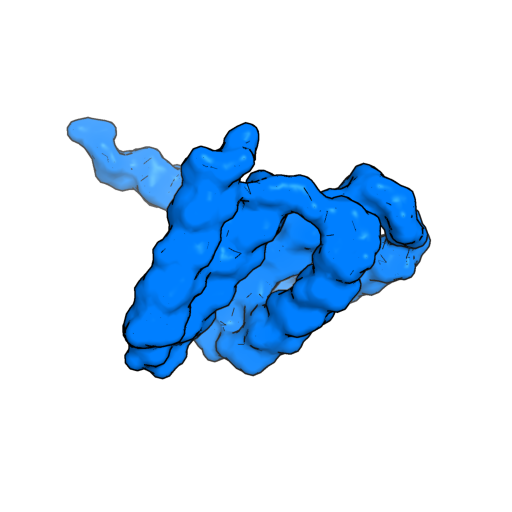1 VAL A N 1
ATOM 751 C CA . VAL A 1 91 ? -3.516 0.644 -1.307 1.00 80.69 91 VAL A CA 1
ATOM 752 C C . VAL A 1 91 ? -3.556 1.670 -0.187 1.00 80.69 91 VAL A C 1
ATOM 754 O O . VAL A 1 91 ? -3.830 1.314 0.959 1.00 80.69 91 VAL A O 1
ATOM 757 N N . LYS A 1 92 ? -3.324 2.949 -0.503 1.00 88.25 92 LYS A N 1
ATOM 758 C CA . LYS A 1 92 ? -3.397 4.026 0.494 1.00 88.25 92 LYS A CA 1
ATOM 759 C C . LYS A 1 92 ? -4.782 4.080 1.120 1.00 88.25 92 LYS A C 1
ATOM 761 O O . LYS A 1 92 ? -4.890 4.124 2.343 1.00 88.25 92 LYS A O 1
ATOM 766 N N . ALA A 1 93 ? -5.830 3.975 0.303 1.00 90.38 93 ALA A N 1
ATOM 767 C CA . ALA A 1 93 ? -7.196 3.892 0.798 1.00 90.38 93 ALA A CA 1
ATOM 768 C C . ALA A 1 93 ? -7.380 2.734 1.791 1.00 90.38 93 ALA A C 1
ATOM 770 O O . ALA A 1 93 ? -7.958 2.927 2.860 1.00 90.38 93 ALA A O 1
ATOM 771 N N . ARG A 1 94 ? -6.829 1.550 1.491 1.00 84.06 94 ARG A N 1
ATOM 772 C CA . ARG A 1 94 ? -6.864 0.407 2.412 1.00 84.06 94 ARG A CA 1
ATOM 773 C C . ARG A 1 94 ? -6.112 0.655 3.718 1.00 84.06 94 ARG A C 1
ATOM 775 O O . ARG A 1 94 ? -6.632 0.283 4.768 1.00 84.06 94 ARG A O 1
ATOM 782 N N . ILE A 1 95 ? -4.935 1.280 3.683 1.00 85.94 95 ILE A N 1
ATOM 783 C CA . ILE A 1 95 ? -4.199 1.631 4.908 1.00 85.94 95 ILE A CA 1
ATOM 784 C C . ILE A 1 95 ? -5.025 2.567 5.778 1.00 85.94 95 ILE A C 1
ATOM 786 O O . ILE A 1 95 ? -5.254 2.271 6.950 1.00 85.94 95 ILE A O 1
ATOM 790 N N . PHE A 1 96 ? -5.509 3.667 5.202 1.00 89.00 96 PHE A N 1
ATOM 791 C CA . PHE A 1 96 ? -6.311 4.641 5.934 1.00 89.00 96 PHE A CA 1
ATOM 792 C C . PHE A 1 96 ? -7.580 4.008 6.507 1.00 89.00 96 PHE A C 1
ATOM 794 O O . PHE A 1 96 ? -7.922 4.256 7.662 1.00 89.00 96 PHE A O 1
ATOM 801 N N . PHE A 1 97 ? -8.224 3.113 5.755 1.00 87.81 97 PHE A N 1
ATOM 802 C CA . PHE A 1 97 ? -9.389 2.374 6.227 1.00 87.81 97 PHE A CA 1
ATOM 803 C C . PHE A 1 97 ? -9.079 1.530 7.471 1.00 87.81 97 PHE A C 1
ATOM 805 O O . PHE A 1 97 ? -9.808 1.618 8.457 1.00 87.81 97 PHE A O 1
ATOM 812 N N . ILE A 1 98 ? -7.984 0.758 7.472 1.00 83.12 98 ILE A N 1
ATOM 813 C CA . ILE A 1 98 ? -7.605 -0.059 8.640 1.00 83.12 98 ILE A CA 1
ATOM 814 C C . ILE A 1 98 ? -7.180 0.806 9.832 1.00 83.12 98 ILE A C 1
ATOM 816 O O . ILE A 1 98 ? -7.431 0.443 10.978 1.00 83.12 98 ILE A O 1
ATOM 820 N N . GLN A 1 99 ? -6.601 1.980 9.583 1.00 84.56 99 GLN A N 1
ATOM 821 C CA . GLN A 1 99 ? -6.293 2.959 10.628 1.00 84.56 99 GLN A CA 1
ATOM 822 C C . GLN A 1 99 ? -7.537 3.668 11.201 1.00 84.56 99 GLN A C 1
ATOM 824 O O . GLN A 1 99 ? -7.397 4.483 12.111 1.00 84.56 99 GLN A O 1
ATOM 829 N N . GLY A 1 100 ? -8.739 3.413 10.670 1.00 88.38 100 GLY A N 1
ATOM 830 C CA . GLY A 1 100 ? -9.972 4.110 11.055 1.00 88.38 100 GLY A CA 1
ATOM 831 C C . GLY A 1 100 ? -10.085 5.539 10.505 1.00 88.38 100 GLY A C 1
ATOM 832 O O . GLY A 1 100 ? -10.977 6.291 10.896 1.00 88.38 100 GLY A O 1
ATOM 833 N N . LYS A 1 101 ? -9.194 5.924 9.588 1.00 94.38 101 LYS A N 1
ATOM 834 C CA . LYS A 1 101 ? -9.134 7.235 8.932 1.00 94.38 101 LYS A CA 1
ATOM 835 C C . LYS A 1 101 ? -9.986 7.230 7.663 1.00 94.38 101 LYS A C 1
ATOM 837 O O . LYS A 1 101 ? -9.496 7.202 6.535 1.00 94.38 101 LYS A O 1
ATOM 842 N N . TYR A 1 102 ? -11.301 7.158 7.847 1.00 93.06 102 TYR A N 1
ATOM 843 C CA . TYR A 1 102 ? -12.231 6.892 6.745 1.00 93.06 102 TYR A CA 1
ATOM 844 C C . TYR A 1 102 ? -12.328 8.028 5.719 1.00 93.06 102 TYR A C 1
ATOM 846 O O . TYR A 1 102 ? -12.558 7.759 4.541 1.00 93.06 102 TYR A O 1
ATOM 854 N N . ASN A 1 103 ? -12.131 9.280 6.139 1.00 97.44 103 ASN A N 1
ATOM 855 C CA . ASN A 1 103 ? -12.182 10.428 5.231 1.00 97.44 103 ASN A CA 1
ATOM 856 C C . ASN A 1 103 ? -10.996 10.412 4.262 1.00 97.44 103 ASN A C 1
ATOM 858 O O . ASN A 1 103 ? -11.180 10.553 3.055 1.00 97.44 103 ASN A O 1
ATOM 862 N N . GLU A 1 104 ? -9.794 10.164 4.776 1.00 95.31 104 GLU A N 1
ATOM 863 C CA . GLU A 1 104 ? -8.586 10.011 3.974 1.00 95.31 104 GLU A CA 1
ATOM 864 C C . GLU A 1 104 ? -8.693 8.785 3.065 1.00 95.31 104 GLU A C 1
ATOM 866 O O . GLU A 1 104 ? -8.343 8.851 1.888 1.00 95.31 104 GLU A O 1
ATOM 871 N N . ALA A 1 105 ? -9.248 7.677 3.568 1.00 94.44 105 ALA A N 1
ATOM 872 C CA . ALA A 1 105 ? -9.502 6.500 2.744 1.00 94.44 105 ALA A CA 1
ATOM 873 C C . ALA A 1 105 ? -10.395 6.833 1.537 1.00 94.44 105 ALA A C 1
ATOM 875 O O . ALA A 1 105 ? -10.057 6.487 0.404 1.00 94.44 105 ALA A O 1
ATOM 876 N N . LEU A 1 106 ? -11.499 7.550 1.769 1.00 96.25 106 LEU A N 1
ATOM 877 C CA . LEU A 1 106 ? -12.424 7.978 0.722 1.00 96.25 106 LEU A CA 1
ATOM 878 C C . LEU A 1 106 ? -11.763 8.930 -0.284 1.00 96.25 106 LEU A C 1
ATOM 880 O O . LEU A 1 106 ? -11.985 8.802 -1.487 1.00 96.25 106 LEU A O 1
AT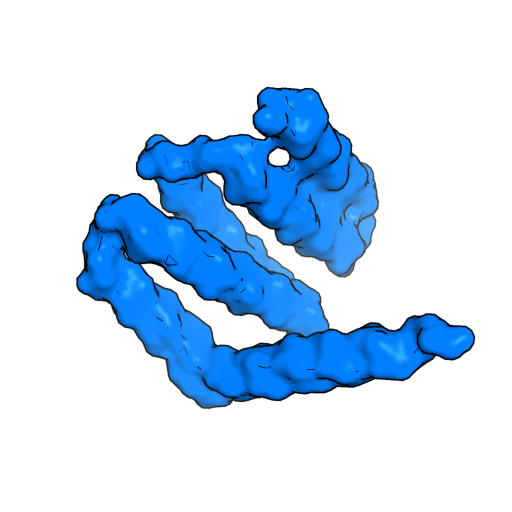OM 884 N N . GLU A 1 107 ? -10.927 9.856 0.185 1.00 96.88 107 GLU A N 1
ATOM 885 C CA . GLU A 1 107 ? -10.169 10.758 -0.684 1.00 96.88 107 GLU A CA 1
ATOM 886 C C . GLU A 1 107 ? -9.306 9.976 -1.685 1.00 96.88 107 GLU A C 1
ATOM 888 O O . GLU A 1 107 ? -9.330 10.260 -2.885 1.00 96.88 107 GLU A O 1
ATOM 893 N N . TYR A 1 108 ? -8.583 8.954 -1.219 1.00 94.19 108 TYR A N 1
ATOM 894 C CA . TYR A 1 108 ? -7.747 8.131 -2.092 1.00 94.19 108 TYR A CA 1
ATOM 895 C C . TYR A 1 108 ? -8.559 7.235 -3.033 1.00 94.19 108 TYR A C 1
ATOM 897 O O . TYR A 1 108 ? -8.164 7.070 -4.186 1.00 94.19 108 TYR A O 1
ATOM 905 N N . VAL A 1 109 ? -9.721 6.725 -2.610 1.00 92.75 109 VAL A N 1
ATOM 906 C CA . VAL A 1 109 ? -10.647 6.031 -3.527 1.00 92.75 109 VAL A CA 1
ATOM 907 C C . VAL A 1 109 ? -11.074 6.959 -4.667 1.00 92.75 109 VAL A C 1
ATOM 909 O O . VAL A 1 109 ? -10.993 6.576 -5.833 1.00 92.75 109 VAL A O 1
ATOM 912 N N . ASN A 1 110 ? -11.467 8.195 -4.350 1.00 95.44 110 ASN A N 1
ATOM 913 C CA . ASN A 1 110 ? -11.898 9.172 -5.351 1.00 95.44 110 ASN A CA 1
ATOM 914 C C . ASN A 1 110 ? -10.773 9.533 -6.328 1.00 95.44 110 ASN A C 1
ATOM 916 O O . ASN A 1 110 ? -11.003 9.583 -7.535 1.00 95.44 110 ASN A O 1
ATOM 920 N N . LYS A 1 111 ? -9.546 9.712 -5.825 1.00 91.38 111 LYS A N 1
ATOM 921 C CA . LYS A 1 111 ? -8.358 9.925 -6.665 1.00 91.38 111 LYS A CA 1
ATOM 922 C C . LYS A 1 111 ? -8.103 8.751 -7.615 1.00 91.38 111 LYS A C 1
ATOM 924 O O . LYS A 1 111 ? -7.798 8.967 -8.783 1.00 91.38 111 LYS A O 1
ATOM 929 N N . GLY A 1 112 ? -8.267 7.512 -7.143 1.00 89.12 112 GLY A N 1
ATOM 930 C CA . GLY A 1 112 ? -8.190 6.316 -7.990 1.00 89.12 112 GLY A CA 1
ATOM 931 C C . GLY A 1 112 ? -9.204 6.354 -9.133 1.00 89.12 112 GLY A C 1
ATOM 932 O O . GLY A 1 112 ? -8.837 6.194 -10.294 1.00 89.12 112 GLY A O 1
ATOM 933 N N . ILE A 1 113 ? -10.468 6.635 -8.815 1.00 88.81 113 ILE A N 1
ATOM 934 C CA . ILE A 1 113 ? -11.549 6.735 -9.809 1.00 88.81 113 ILE A CA 1
ATOM 935 C C . ILE A 1 113 ? -11.253 7.823 -10.849 1.00 88.81 113 ILE A C 1
ATOM 937 O O . ILE A 1 113 ? -11.477 7.620 -12.040 1.00 88.81 113 ILE A O 1
ATOM 941 N N . GLU A 1 114 ? -10.734 8.974 -10.421 1.00 89.62 114 GLU A N 1
ATOM 942 C CA . GLU A 1 114 ? -10.374 10.066 -11.326 1.00 89.62 114 GLU A CA 1
ATOM 943 C C . GLU A 1 114 ? -9.297 9.652 -12.334 1.00 89.62 114 GLU A C 1
ATOM 945 O O . GLU A 1 114 ? -9.420 9.955 -13.520 1.00 89.62 114 GLU A O 1
ATOM 950 N N . VAL A 1 115 ? -8.268 8.934 -11.883 1.00 86.00 115 VAL A N 1
ATOM 951 C CA . VAL A 1 115 ? -7.214 8.413 -12.762 1.00 86.00 115 VAL A CA 1
ATOM 952 C C . VAL A 1 115 ? -7.771 7.373 -13.729 1.00 86.00 115 VAL A C 1
ATOM 954 O O . VAL A 1 115 ? -7.510 7.460 -14.927 1.00 86.00 115 VAL A O 1
ATOM 957 N N . TRP A 1 116 ? -8.587 6.440 -13.234 1.00 80.38 116 TRP A N 1
ATOM 958 C CA . TRP A 1 116 ? -9.229 5.418 -14.061 1.00 80.38 116 TRP A CA 1
ATOM 959 C C . TRP A 1 116 ? -10.073 6.027 -15.186 1.00 80.38 116 TRP A C 1
ATOM 961 O O . TRP A 1 116 ? -10.009 5.577 -16.321 1.00 80.38 116 TRP A O 1
ATOM 971 N N . ASN A 1 117 ? -10.823 7.092 -14.894 1.00 81.50 117 ASN A N 1
ATOM 972 C CA . ASN A 1 117 ? -11.676 7.761 -15.879 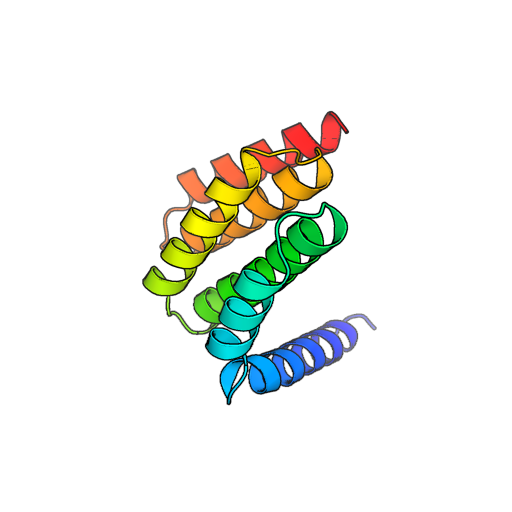1.00 81.50 117 ASN A CA 1
ATOM 973 C C . ASN A 1 117 ? -10.908 8.607 -16.911 1.00 81.50 117 ASN A C 1
ATOM 975 O O . ASN A 1 117 ? -11.500 9.037 -17.900 1.00 81.50 117 ASN A O 1
ATOM 979 N N . ARG A 1 118 ? -9.630 8.912 -16.660 1.00 73.75 118 ARG A N 1
ATOM 980 C CA . ARG A 1 118 ? -8.758 9.698 -17.552 1.00 73.75 118 ARG A CA 1
ATOM 981 C C . ARG A 1 118 ? -7.812 8.834 -18.391 1.00 73.75 118 ARG A C 1
ATOM 983 O O . ARG A 1 118 ? -7.114 9.390 -19.238 1.00 73.75 118 ARG A O 1
ATOM 990 N N . SER A 1 119 ? -7.750 7.535 -18.101 1.00 58.88 119 SER A N 1
ATOM 991 C CA . SER A 1 119 ? -6.918 6.539 -18.789 1.00 58.88 119 SER A CA 1
ATOM 992 C C . SER A 1 119 ? -7.662 5.965 -19.991 1.00 58.88 119 SER A C 1
ATOM 994 O O . SER A 1 119 ? -6.992 5.695 -21.008 1.00 58.88 119 SER A O 1
#

Sequence (119 aa):
MYKNNNLIFENYISNYLNFCLDKGDHLTLKVLDTLGDDYDYIYSKFNCSLNIALTHVYLGNIKTAEEIINEMEKLFKHRIEGGDIFILYHVKARIFFIQGKYNEALEYVNKGIEVWNRS

Secondary structure (DSSP, 8-state):
--SHHHHHHHHHHHHHHHHHHHHTHHHHHHHHHHS-S-HHHHHHHHHHHHHHHHHHHHTT-HHHHHHHHHHHHHHGGG---HHHHHHHHHHHHHHHHHTT-HHHHHHHHHHHHHHHHH-